Protein AF-A0A7C9IYR9-F1 (afdb_monomer_lite)

Radius of gyration: 14.62 Å; chains: 1; bounding box: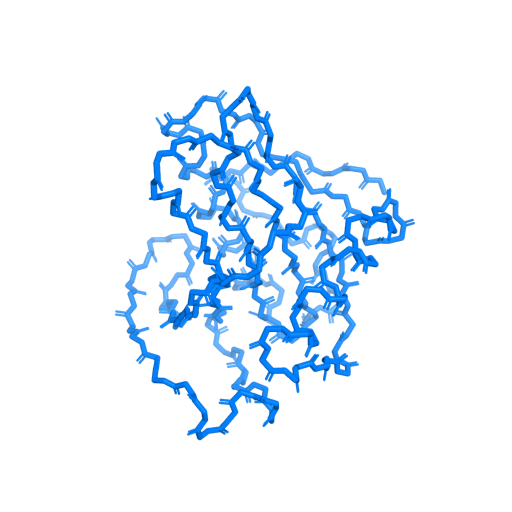 34×33×34 Å

Structure (mmCIF, N/CA/C/O backbone):
data_AF-A0A7C9IYR9-F1
#
_entry.id   AF-A0A7C9IYR9-F1
#
loop_
_atom_site.group_PDB
_atom_site.id
_atom_site.type_symbol
_atom_site.label_atom_id
_atom_site.label_alt_id
_atom_site.label_comp_id
_atom_site.label_asym_id
_atom_site.label_entity_id
_atom_site.label_seq_id
_atom_site.pdbx_PDB_ins_code
_atom_site.Cartn_x
_atom_site.Cartn_y
_atom_site.Cartn_z
_atom_site.occupancy
_atom_site.B_iso_or_equiv
_atom_site.auth_seq_id
_atom_site.auth_comp_id
_atom_site.auth_asym_id
_atom_site.auth_atom_id
_atom_site.pdbx_PDB_model_num
ATOM 1 N N . MET A 1 1 ? 17.237 -2.326 0.837 1.00 82.69 1 MET A N 1
ATOM 2 C CA . MET A 1 1 ? 17.724 -0.938 0.940 1.00 82.69 1 MET A CA 1
ATOM 3 C C . MET A 1 1 ? 16.614 -0.012 0.504 1.00 82.69 1 MET A C 1
ATOM 5 O O . MET A 1 1 ? 15.940 -0.323 -0.470 1.00 82.69 1 MET A O 1
ATOM 9 N N . ALA A 1 2 ? 16.457 1.110 1.201 1.00 94.12 2 ALA A N 1
ATOM 10 C CA . ALA A 1 2 ? 15.472 2.129 0.867 1.00 94.12 2 ALA A CA 1
ATOM 11 C C . ALA A 1 2 ? 15.656 2.681 -0.558 1.00 94.12 2 ALA A C 1
ATOM 13 O O . ALA A 1 2 ? 16.784 2.909 -1.002 1.00 94.12 2 ALA A O 1
ATOM 14 N N . TYR A 1 3 ? 14.548 2.957 -1.240 1.00 96.56 3 TYR A N 1
ATOM 15 C CA . TYR A 1 3 ? 14.516 3.560 -2.565 1.00 96.56 3 TYR A CA 1
ATOM 16 C C . TYR A 1 3 ? 13.677 4.840 -2.548 1.00 96.56 3 TYR A C 1
ATOM 18 O O . TYR A 1 3 ? 12.473 4.820 -2.289 1.00 96.56 3 TYR A O 1
ATOM 26 N N . LYS A 1 4 ? 14.320 5.974 -2.840 1.00 97.88 4 LYS A N 1
ATOM 27 C CA . LYS A 1 4 ? 13.633 7.252 -3.047 1.00 97.88 4 LYS A CA 1
ATOM 28 C C . LYS A 1 4 ? 13.005 7.255 -4.436 1.00 97.88 4 LYS A C 1
ATOM 30 O O . LYS A 1 4 ? 13.714 7.181 -5.436 1.00 97.88 4 LYS A O 1
ATOM 35 N N . VAL A 1 5 ? 11.683 7.366 -4.488 1.00 97.44 5 VAL A N 1
ATOM 36 C CA . VAL A 1 5 ? 10.930 7.293 -5.740 1.00 97.44 5 VAL A CA 1
ATOM 37 C C . VAL A 1 5 ? 11.005 8.630 -6.474 1.00 97.44 5 VAL A C 1
ATOM 39 O O . VAL A 1 5 ? 10.533 9.650 -5.967 1.00 97.44 5 VAL A O 1
ATOM 42 N N . ASP A 1 6 ? 11.537 8.617 -7.697 1.00 95.00 6 ASP A N 1
ATOM 43 C CA . ASP A 1 6 ? 11.428 9.741 -8.628 1.00 95.00 6 ASP A CA 1
ATOM 44 C C . ASP A 1 6 ? 10.223 9.531 -9.558 1.00 95.00 6 ASP A C 1
ATOM 46 O O . ASP A 1 6 ? 10.140 8.567 -10.315 1.00 95.00 6 ASP A O 1
ATOM 50 N N . PHE A 1 7 ? 9.247 10.436 -9.501 1.00 94.44 7 PHE A N 1
ATOM 51 C CA . PHE A 1 7 ? 8.064 10.378 -10.363 1.00 94.44 7 PHE A CA 1
ATOM 52 C C . PHE A 1 7 ? 8.260 11.050 -11.731 1.00 94.44 7 PHE A C 1
ATOM 54 O O . PHE A 1 7 ? 7.326 11.075 -12.538 1.00 94.44 7 PHE A O 1
ATOM 61 N N . LYS A 1 8 ? 9.433 11.638 -11.989 1.00 95.44 8 LYS A N 1
ATOM 62 C CA . LYS A 1 8 ? 9.848 12.134 -13.309 1.00 95.44 8 LYS A CA 1
AT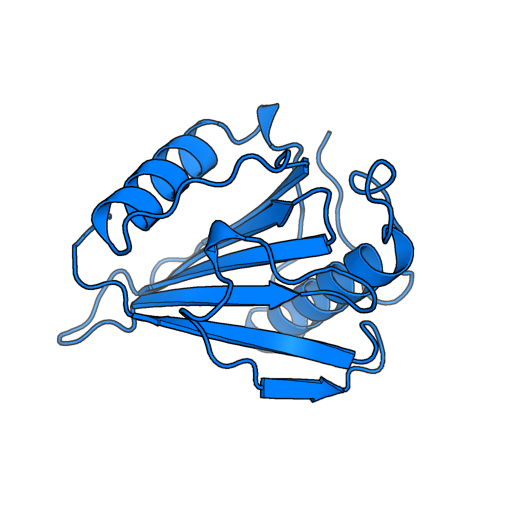OM 63 C C . LYS A 1 8 ? 10.561 11.047 -14.106 1.00 95.44 8 LYS A C 1
ATOM 65 O O . LYS A 1 8 ? 10.375 10.985 -15.318 1.00 95.44 8 LYS A O 1
ATOM 70 N N . GLU A 1 9 ? 11.318 10.194 -13.424 1.00 96.31 9 GLU A N 1
ATOM 71 C CA . GLU A 1 9 ? 12.026 9.055 -14.002 1.00 96.31 9 GLU A CA 1
ATOM 72 C C . GLU A 1 9 ? 11.573 7.764 -13.310 1.00 96.31 9 GLU A C 1
ATOM 74 O O . GLU A 1 9 ? 12.108 7.343 -12.286 1.00 96.31 9 GLU A O 1
ATOM 79 N N . VAL A 1 10 ? 10.515 7.162 -13.858 1.00 96.94 10 VAL A N 1
ATOM 80 C CA . VAL A 1 10 ? 9.888 5.965 -13.285 1.00 96.94 10 VAL A CA 1
ATOM 81 C C . VAL A 1 10 ? 10.852 4.782 -13.361 1.00 96.94 10 VAL A C 1
ATOM 83 O O . VAL A 1 10 ? 11.384 4.487 -14.428 1.00 96.94 10 VAL A O 1
ATOM 86 N N . SER A 1 11 ? 11.024 4.076 -12.242 1.00 97.44 11 SER A N 1
ATOM 87 C CA . SER A 1 11 ? 11.934 2.934 -12.140 1.00 97.44 11 SER A CA 1
ATOM 88 C C . SER A 1 11 ? 11.324 1.770 -11.343 1.00 97.44 11 SER A C 1
ATOM 90 O O . SER A 1 11 ? 10.665 2.009 -10.319 1.00 97.44 11 SER A O 1
ATOM 92 N N . PRO A 1 12 ? 11.550 0.510 -11.769 1.00 97.69 12 PRO A N 1
ATOM 93 C CA . PRO A 1 12 ? 11.034 -0.686 -11.109 1.00 97.69 12 PRO A CA 1
ATOM 94 C C . PRO A 1 12 ? 11.882 -1.171 -9.925 1.00 97.69 12 PRO A C 1
ATOM 96 O O . PRO A 1 12 ? 11.624 -2.259 -9.430 1.00 97.69 12 PRO A O 1
ATOM 99 N N . VAL A 1 13 ? 12.857 -0.391 -9.438 1.00 98.06 13 VAL A N 1
ATOM 100 C CA . VAL A 1 13 ? 13.726 -0.793 -8.312 1.00 98.06 13 VAL A CA 1
ATOM 101 C C . VAL A 1 13 ? 12.916 -1.260 -7.094 1.00 98.06 13 VAL A C 1
ATOM 103 O O . VAL A 1 13 ? 12.062 -0.515 -6.603 1.00 98.06 13 VAL A O 1
ATOM 106 N N . GLY A 1 14 ? 13.177 -2.477 -6.612 1.00 97.25 14 GLY A N 1
ATOM 107 C CA . GLY A 1 14 ? 12.452 -3.143 -5.517 1.00 97.25 14 GLY A CA 1
ATOM 108 C C . GLY A 1 14 ? 11.161 -3.863 -5.941 1.00 97.25 14 GLY A C 1
ATOM 109 O O . GLY A 1 14 ? 10.549 -4.567 -5.141 1.00 97.25 14 GLY A O 1
ATOM 110 N N . LEU A 1 15 ? 10.729 -3.708 -7.194 1.00 98.38 15 LEU A N 1
ATOM 111 C CA . LEU A 1 15 ? 9.493 -4.267 -7.754 1.00 98.38 15 LEU A CA 1
ATOM 112 C C . LEU A 1 15 ? 9.753 -5.240 -8.916 1.00 98.38 15 LEU A C 1
ATOM 114 O O . LEU A 1 15 ? 8.808 -5.722 -9.534 1.00 98.38 15 LEU A O 1
ATOM 118 N N . GLU A 1 16 ? 11.015 -5.546 -9.221 1.00 98.00 16 GLU A N 1
ATOM 119 C CA . GLU A 1 16 ? 11.451 -6.254 -10.433 1.00 98.00 16 GLU A CA 1
ATOM 120 C C . GLU A 1 16 ? 10.940 -7.696 -10.517 1.00 98.00 16 GLU A C 1
ATOM 122 O O . GLU A 1 16 ? 10.852 -8.266 -11.600 1.00 98.00 16 GLU A O 1
ATOM 127 N N . SER A 1 17 ? 10.601 -8.289 -9.371 1.00 97.94 17 SER A N 1
ATOM 128 C CA . SER A 1 17 ? 10.010 -9.633 -9.296 1.00 97.94 17 SER A CA 1
ATOM 129 C C . SER A 1 17 ? 8.535 -9.672 -9.705 1.00 97.94 17 SER A C 1
ATOM 131 O O . SER A 1 17 ? 8.010 -10.742 -10.004 1.00 97.94 17 SER A O 1
ATOM 133 N N . SER A 1 18 ? 7.870 -8.515 -9.775 1.00 98.06 18 SER A N 1
ATOM 134 C CA . SER A 1 18 ? 6.487 -8.429 -10.228 1.00 98.06 18 SER A CA 1
ATOM 135 C C . SER A 1 18 ? 6.369 -8.762 -11.722 1.00 98.06 18 SER A C 1
ATOM 137 O O . SER A 1 18 ? 7.087 -8.174 -12.535 1.00 98.06 18 SER A O 1
ATOM 139 N N . PRO A 1 19 ? 5.392 -9.587 -12.146 1.00 97.75 19 PRO A N 1
ATOM 140 C CA . PRO A 1 19 ? 5.099 -9.794 -13.566 1.00 97.75 19 PRO A CA 1
ATOM 141 C C . PRO A 1 19 ? 4.587 -8.522 -14.266 1.00 97.75 19 PRO A C 1
ATOM 143 O O . PRO A 1 19 ? 4.509 -8.484 -15.492 1.00 97.75 19 PRO A O 1
ATOM 146 N N . VAL A 1 20 ? 4.230 -7.483 -13.504 1.00 98.12 20 VAL A N 1
ATOM 147 C CA . VAL A 1 20 ? 3.784 -6.173 -13.998 1.00 98.12 20 VAL A CA 1
ATOM 148 C C . VAL A 1 20 ? 4.656 -5.038 -13.447 1.00 98.12 20 VAL A C 1
ATOM 150 O O . VAL A 1 20 ? 4.155 -3.943 -13.183 1.00 98.12 20 VAL A O 1
ATOM 153 N N . ALA A 1 21 ? 5.961 -5.290 -13.279 1.00 98.31 21 ALA A N 1
ATOM 154 C CA . ALA A 1 21 ? 6.917 -4.381 -12.640 1.00 98.31 21 ALA A CA 1
ATOM 155 C C . ALA A 1 21 ? 6.846 -2.934 -13.158 1.00 98.31 21 ALA A C 1
ATOM 157 O O . ALA A 1 21 ? 6.721 -2.013 -12.353 1.00 98.31 21 ALA A O 1
ATOM 158 N N . ASP A 1 22 ? 6.835 -2.717 -14.478 1.00 98.19 22 ASP A N 1
ATOM 159 C CA . ASP A 1 22 ? 6.779 -1.366 -15.060 1.00 98.19 22 ASP A CA 1
ATOM 160 C C . ASP A 1 22 ? 5.469 -0.636 -14.727 1.00 98.19 22 ASP A C 1
ATOM 162 O O . ASP A 1 22 ? 5.463 0.543 -14.364 1.00 98.19 22 ASP A O 1
ATOM 166 N N . ALA A 1 23 ? 4.335 -1.340 -14.802 1.00 98.38 23 ALA A N 1
ATOM 167 C CA . ALA A 1 23 ? 3.033 -0.766 -14.472 1.00 98.38 23 ALA A CA 1
ATOM 168 C C . ALA A 1 23 ? 2.907 -0.481 -12.967 1.00 98.38 23 ALA A C 1
ATOM 170 O O . ALA A 1 23 ? 2.357 0.553 -12.574 1.00 98.38 23 ALA A O 1
ATOM 171 N N . LEU A 1 24 ? 3.439 -1.369 -12.122 1.00 98.69 24 LEU A N 1
ATOM 172 C CA . LEU A 1 24 ? 3.475 -1.190 -10.673 1.00 98.69 24 LEU A CA 1
ATOM 173 C C . LEU A 1 24 ? 4.394 -0.027 -10.278 1.00 98.69 24 LEU A C 1
ATOM 175 O O . LEU A 1 24 ? 4.022 0.787 -9.432 1.00 98.69 24 LEU A O 1
ATOM 179 N N . ALA A 1 25 ? 5.542 0.117 -10.941 1.00 98.56 25 ALA A N 1
ATOM 180 C CA . ALA A 1 25 ? 6.434 1.262 -10.793 1.00 98.56 25 ALA A CA 1
ATOM 181 C C . ALA A 1 25 ? 5.745 2.574 -11.193 1.00 98.56 25 ALA A C 1
ATOM 183 O O . ALA A 1 25 ? 5.859 3.572 -10.480 1.00 98.56 25 ALA A O 1
ATOM 184 N N . GLY A 1 26 ? 4.968 2.567 -12.280 1.00 98.50 26 GLY A N 1
ATOM 185 C CA . GLY A 1 26 ? 4.142 3.701 -12.695 1.00 98.50 26 GLY A CA 1
ATOM 186 C C . GLY A 1 26 ? 3.074 4.081 -11.663 1.00 98.50 26 GLY A C 1
ATOM 187 O O . GLY A 1 26 ? 2.859 5.268 -11.393 1.00 98.50 26 GLY A O 1
ATOM 188 N N . LEU A 1 27 ? 2.435 3.087 -11.035 1.00 98.56 27 LEU A N 1
ATOM 189 C CA . LEU A 1 27 ? 1.509 3.299 -9.919 1.00 98.56 27 LEU A CA 1
ATOM 190 C C . LEU A 1 27 ? 2.227 3.893 -8.701 1.00 98.56 27 LEU A C 1
ATOM 192 O O . LEU A 1 27 ? 1.794 4.933 -8.209 1.00 98.56 27 LEU A O 1
ATOM 196 N N . ARG A 1 28 ? 3.367 3.328 -8.287 1.00 98.56 28 ARG A N 1
ATOM 197 C CA . ARG A 1 28 ? 4.209 3.869 -7.205 1.00 98.56 28 ARG A CA 1
ATOM 198 C C . ARG A 1 28 ? 4.632 5.317 -7.467 1.00 98.56 28 ARG A C 1
ATOM 200 O O . ARG A 1 28 ? 4.529 6.169 -6.589 1.00 98.56 28 ARG A O 1
ATOM 207 N N . ALA A 1 29 ? 5.051 5.631 -8.691 1.00 98.50 29 ALA A N 1
ATOM 208 C CA . ALA A 1 29 ? 5.408 6.989 -9.095 1.00 98.50 29 ALA A CA 1
ATOM 209 C C . ALA A 1 29 ? 4.201 7.945 -9.053 1.00 98.50 29 ALA A C 1
ATOM 211 O O . ALA A 1 29 ? 4.329 9.114 -8.678 1.00 98.50 29 ALA A O 1
ATOM 212 N N . ASN A 1 30 ? 3.005 7.463 -9.406 1.00 98.25 30 ASN A N 1
ATOM 213 C CA . ASN A 1 30 ? 1.780 8.245 -9.273 1.00 98.25 30 ASN A CA 1
ATOM 214 C C . ASN A 1 30 ? 1.479 8.600 -7.807 1.00 98.25 30 ASN A C 1
ATOM 216 O O . ASN A 1 30 ? 1.110 9.749 -7.545 1.00 98.25 30 ASN A O 1
ATOM 220 N N . GLU A 1 31 ? 1.671 7.658 -6.879 1.00 98.06 31 GLU A N 1
ATOM 221 C CA . GLU A 1 31 ? 1.540 7.899 -5.435 1.00 98.06 31 GLU A CA 1
ATOM 222 C C . GLU A 1 31 ? 2.585 8.897 -4.937 1.00 98.06 31 GLU A C 1
ATOM 224 O O . GLU A 1 31 ? 2.228 9.918 -4.347 1.00 98.06 31 GLU A O 1
ATOM 229 N N . ALA A 1 32 ? 3.858 8.693 -5.283 1.00 98.25 32 ALA A N 1
ATOM 230 C CA . ALA A 1 32 ? 4.939 9.607 -4.925 1.00 98.25 32 ALA A CA 1
ATOM 231 C C . ALA A 1 32 ? 4.643 11.056 -5.350 1.00 98.25 32 ALA A C 1
ATOM 233 O O . ALA A 1 32 ? 4.792 11.995 -4.565 1.00 98.25 32 ALA A O 1
ATOM 234 N N . ARG A 1 33 ? 4.124 11.249 -6.569 1.00 98.12 33 ARG A N 1
ATOM 235 C CA . ARG A 1 33 ? 3.705 12.569 -7.057 1.00 98.12 33 ARG A CA 1
ATOM 236 C C . ARG A 1 33 ? 2.542 13.152 -6.251 1.00 98.12 33 ARG A C 1
ATOM 238 O O . ARG A 1 33 ? 2.519 14.361 -6.015 1.00 98.12 33 ARG A O 1
ATOM 245 N N . TYR A 1 34 ? 1.559 12.338 -5.861 1.00 97.19 34 TYR A N 1
ATOM 246 C CA . TYR A 1 34 ? 0.442 12.792 -5.027 1.00 97.19 34 TYR A CA 1
ATOM 247 C C . TYR A 1 34 ? 0.943 13.291 -3.666 1.00 97.19 34 TYR A C 1
ATOM 249 O O . TYR A 1 34 ? 0.618 14.419 -3.283 1.00 97.19 34 TYR A O 1
ATOM 257 N N . PHE A 1 35 ? 1.785 12.507 -2.987 1.00 98.00 35 PHE A N 1
ATOM 258 C CA . PHE A 1 35 ? 2.352 12.879 -1.691 1.00 98.00 35 PHE A CA 1
ATOM 259 C C . PHE A 1 35 ? 3.251 14.118 -1.779 1.00 98.00 35 PHE A C 1
ATOM 261 O O . PHE A 1 35 ? 3.127 15.026 -0.955 1.00 98.00 35 PHE A O 1
ATOM 268 N N . TRP A 1 36 ? 4.060 14.248 -2.831 1.00 98.00 36 TRP A N 1
ATOM 269 C CA . TRP A 1 36 ? 4.841 15.464 -3.070 1.00 98.00 36 TRP A CA 1
ATOM 270 C C . TRP A 1 36 ? 3.959 16.702 -3.291 1.00 98.00 36 TRP A C 1
ATOM 272 O O . TRP A 1 36 ? 4.180 17.777 -2.721 1.00 98.00 36 TRP A O 1
ATOM 282 N N . ASN A 1 37 ? 2.927 16.579 -4.126 1.00 97.69 37 ASN A N 1
ATOM 283 C CA . ASN A 1 37 ? 2.059 17.707 -4.448 1.00 97.69 37 ASN A CA 1
ATOM 284 C C . ASN A 1 37 ? 1.260 18.167 -3.229 1.00 97.69 37 ASN A C 1
ATOM 286 O O . ASN A 1 37 ? 1.189 19.374 -2.986 1.00 97.69 37 ASN A O 1
ATOM 290 N N . LYS A 1 38 ? 0.706 17.223 -2.463 1.00 96.88 38 LYS A N 1
ATOM 291 C CA . LYS A 1 38 ? -0.201 17.513 -1.351 1.00 96.88 38 LYS A CA 1
ATOM 292 C C . LYS A 1 38 ? 0.513 17.788 -0.027 1.00 96.88 38 LYS A C 1
ATOM 294 O O . LYS A 1 38 ? 0.111 18.709 0.671 1.00 96.88 38 LYS A O 1
ATOM 299 N N . TYR A 1 39 ? 1.563 17.033 0.285 1.00 96.81 39 TYR A N 1
ATOM 300 C CA . TYR A 1 39 ? 2.232 17.057 1.592 1.00 96.81 39 TYR A CA 1
ATOM 301 C C . TYR A 1 39 ? 3.696 17.498 1.526 1.00 96.81 39 TYR A C 1
ATOM 303 O O . TYR A 1 39 ? 4.326 17.657 2.562 1.00 96.81 39 TYR A O 1
ATOM 311 N N . LYS A 1 40 ? 4.255 17.702 0.321 1.00 97.12 40 LYS A N 1
ATOM 312 C CA . LYS A 1 40 ? 5.691 17.994 0.118 1.00 97.12 40 LYS A CA 1
ATOM 313 C C . LYS A 1 40 ? 6.596 16.911 0.715 1.00 97.12 40 LYS A C 1
ATOM 315 O O . LYS A 1 40 ? 7.729 17.174 1.098 1.00 97.12 40 LYS A O 1
ATOM 320 N N . PHE A 1 41 ? 6.082 15.684 0.748 1.00 96.94 41 PHE A N 1
ATOM 321 C CA . PHE A 1 41 ? 6.777 14.524 1.275 1.00 96.94 41 PHE A CA 1
ATOM 322 C C . PHE A 1 41 ? 7.626 13.857 0.193 1.00 96.94 41 PHE A C 1
ATOM 324 O O . PHE A 1 41 ? 7.148 13.613 -0.920 1.00 96.94 41 PHE A O 1
ATOM 331 N N . GLU A 1 42 ? 8.878 13.553 0.527 1.00 97.06 42 GLU A N 1
ATOM 332 C CA . GLU A 1 42 ? 9.739 12.727 -0.314 1.00 97.06 42 GLU A CA 1
ATOM 333 C C . GLU A 1 42 ? 9.365 11.259 -0.122 1.00 97.06 42 GLU A C 1
ATOM 335 O O . GLU A 1 42 ? 9.591 10.678 0.935 1.00 97.06 42 GLU A O 1
ATOM 340 N N . TYR A 1 43 ? 8.765 10.662 -1.147 1.00 98.12 43 TYR A N 1
ATOM 341 C CA . TYR A 1 43 ? 8.249 9.305 -1.059 1.00 98.12 43 TYR A CA 1
ATOM 342 C C . TYR A 1 43 ? 9.380 8.277 -1.177 1.00 98.12 43 TYR A C 1
ATOM 344 O O . TYR A 1 43 ? 10.080 8.216 -2.192 1.00 98.12 43 TYR A O 1
ATOM 352 N N . VAL A 1 44 ? 9.541 7.458 -0.140 1.00 98.44 44 VAL A N 1
ATOM 353 C CA . VAL A 1 44 ? 10.568 6.415 -0.049 1.00 98.44 44 VAL A CA 1
ATOM 354 C C . VAL A 1 44 ? 9.889 5.075 0.208 1.00 98.44 44 VAL A C 1
ATOM 356 O O . VAL A 1 44 ? 9.014 4.986 1.071 1.00 98.44 44 VAL A O 1
ATOM 359 N N . THR A 1 45 ? 10.296 4.039 -0.527 1.00 98.44 45 THR A N 1
ATOM 360 C CA . THR A 1 45 ? 9.928 2.653 -0.220 1.00 98.44 45 THR A CA 1
ATOM 361 C C . THR A 1 45 ? 11.089 1.899 0.404 1.00 98.44 45 THR A C 1
ATOM 363 O O . THR A 1 45 ? 12.254 2.227 0.185 1.00 98.44 45 THR A O 1
ATOM 366 N N . TYR A 1 46 ? 10.754 0.898 1.202 1.00 98.50 46 TYR A N 1
ATOM 367 C CA . TYR A 1 46 ? 11.682 -0.014 1.846 1.00 98.50 46 TYR A CA 1
ATOM 368 C C . TYR A 1 46 ? 11.238 -1.444 1.544 1.00 98.50 46 TYR A C 1
ATOM 370 O O . TYR A 1 46 ? 10.027 -1.692 1.535 1.00 98.50 46 TYR A O 1
ATOM 378 N N . PRO A 1 47 ? 12.166 -2.405 1.407 1.00 98.38 47 PRO A N 1
ATOM 379 C CA . PRO A 1 47 ? 11.798 -3.810 1.351 1.00 98.38 47 PRO A CA 1
ATOM 380 C C . PRO A 1 47 ? 10.923 -4.187 2.542 1.00 98.38 47 PRO A C 1
ATOM 382 O O . PRO A 1 47 ? 11.192 -3.775 3.672 1.00 98.38 47 PRO A O 1
ATOM 385 N N . ALA A 1 48 ? 9.908 -5.017 2.319 1.00 97.75 48 ALA A N 1
ATOM 386 C CA . ALA A 1 48 ? 8.975 -5.429 3.368 1.00 97.75 48 ALA A CA 1
ATOM 387 C C . ALA A 1 48 ? 9.676 -6.056 4.590 1.00 97.75 48 ALA A C 1
ATOM 389 O O . ALA A 1 48 ? 9.233 -5.892 5.725 1.00 97.75 48 ALA A O 1
ATOM 390 N N . SER A 1 49 ? 10.822 -6.712 4.377 1.00 97.06 49 SER A N 1
ATOM 391 C CA . SER A 1 49 ? 11.668 -7.267 5.441 1.00 97.06 49 SER A CA 1
ATOM 392 C C . SER A 1 49 ? 12.281 -6.217 6.372 1.00 97.06 49 SER A C 1
ATOM 394 O O . SER A 1 49 ? 12.672 -6.557 7.481 1.00 97.06 49 SER A O 1
ATOM 396 N N . GLU A 1 50 ? 12.392 -4.961 5.937 1.00 97.75 50 GLU A N 1
ATOM 397 C CA . GLU A 1 50 ? 12.884 -3.835 6.745 1.00 97.75 50 GLU A CA 1
ATOM 398 C C . GLU A 1 50 ? 11.738 -3.111 7.483 1.00 97.75 50 GLU A C 1
ATOM 400 O O . GLU A 1 50 ? 11.993 -2.222 8.291 1.00 97.75 50 GLU A O 1
ATOM 405 N N . LYS A 1 51 ? 10.479 -3.492 7.221 1.00 97.69 51 LYS A N 1
ATOM 406 C CA . LYS A 1 51 ? 9.251 -2.852 7.729 1.00 97.69 51 LYS A CA 1
ATOM 407 C C . LYS A 1 51 ? 8.292 -3.848 8.386 1.00 97.69 51 LYS A C 1
ATOM 409 O O . LYS A 1 51 ? 7.076 -3.779 8.236 1.00 97.69 51 LYS A O 1
ATOM 414 N N . GLN A 1 52 ? 8.855 -4.817 9.109 1.00 97.62 52 GLN A N 1
ATOM 415 C CA . GLN A 1 52 ? 8.101 -5.945 9.669 1.00 97.62 52 GLN A CA 1
ATOM 416 C C . GLN A 1 52 ? 7.024 -5.523 10.676 1.00 97.62 52 GLN A C 1
ATOM 418 O O . GLN A 1 52 ? 5.992 -6.185 10.764 1.00 97.62 52 GLN A O 1
ATOM 423 N N . GLU A 1 53 ? 7.237 -4.433 11.416 1.00 97.75 53 GLU A N 1
ATOM 424 C CA . GLU A 1 53 ? 6.252 -3.920 12.373 1.00 97.75 53 GLU A CA 1
ATOM 425 C C . GLU A 1 53 ? 5.002 -3.404 11.654 1.00 97.75 53 GLU A C 1
ATOM 427 O O . GLU A 1 53 ? 3.885 -3.798 11.999 1.00 97.75 53 GLU A O 1
ATOM 432 N N . GLU A 1 54 ? 5.178 -2.597 10.604 1.00 98.44 54 GLU A N 1
ATOM 433 C CA . GLU A 1 54 ? 4.080 -2.075 9.792 1.00 98.44 54 GLU A CA 1
ATOM 434 C C . GLU A 1 54 ? 3.351 -3.192 9.039 1.00 98.44 54 GLU A C 1
ATOM 436 O O . GLU A 1 54 ? 2.122 -3.172 8.947 1.00 98.44 54 GLU A O 1
ATOM 441 N N . VAL A 1 55 ? 4.083 -4.202 8.556 1.00 98.44 55 VAL A N 1
ATOM 442 C CA . VAL A 1 55 ? 3.500 -5.388 7.908 1.00 98.44 55 VAL A CA 1
ATOM 443 C C . VAL A 1 55 ? 2.653 -6.191 8.892 1.00 98.44 55 VAL A C 1
ATOM 445 O O . VAL A 1 55 ? 1.481 -6.449 8.620 1.00 98.44 55 VAL A O 1
ATOM 448 N N . ALA A 1 56 ? 3.192 -6.528 10.065 1.00 98.31 56 ALA A N 1
ATOM 449 C CA . ALA A 1 56 ? 2.462 -7.292 11.074 1.00 98.31 56 ALA A CA 1
ATOM 450 C C . ALA A 1 56 ? 1.235 -6.531 11.605 1.00 98.31 56 ALA A C 1
ATOM 452 O O . ALA A 1 56 ? 0.199 -7.133 11.900 1.00 98.31 56 ALA A O 1
ATOM 453 N N . TRP A 1 57 ? 1.336 -5.206 11.739 1.00 98.50 57 TRP A N 1
ATOM 454 C CA . TRP A 1 57 ? 0.209 -4.346 12.092 1.00 98.50 57 TRP A CA 1
ATOM 455 C C . TRP A 1 57 ? -0.874 -4.373 11.010 1.00 98.50 57 TRP A C 1
ATOM 457 O O . TRP A 1 57 ? -2.051 -4.594 11.308 1.00 98.50 57 TRP A O 1
ATOM 467 N N . PHE A 1 58 ? -0.472 -4.216 9.750 1.00 98.44 58 PHE A N 1
ATOM 468 C CA . PHE A 1 58 ? -1.374 -4.210 8.608 1.00 98.44 58 PHE A CA 1
ATOM 469 C C . PHE A 1 58 ? -2.116 -5.536 8.440 1.00 98.44 58 PHE A C 1
ATOM 471 O O . PHE A 1 58 ? -3.336 -5.530 8.279 1.00 98.44 58 PHE A O 1
ATOM 478 N N . GLU A 1 59 ? -1.414 -6.666 8.533 1.00 98.12 59 GLU A N 1
ATOM 479 C CA . GLU A 1 59 ? -2.006 -8.001 8.420 1.00 98.12 59 GLU A CA 1
ATOM 480 C C . GLU A 1 59 ? -3.078 -8.242 9.487 1.00 98.12 59 GLU A C 1
ATOM 482 O O . GLU A 1 59 ? -4.181 -8.700 9.174 1.00 98.12 59 GLU A O 1
ATOM 487 N N . LYS A 1 60 ? -2.799 -7.862 10.743 1.00 98.38 60 LYS A N 1
ATOM 488 C CA . LYS A 1 60 ? -3.793 -7.921 11.825 1.00 98.38 60 LYS A CA 1
ATOM 489 C C . LYS A 1 60 ? -5.003 -7.041 11.511 1.00 98.38 60 LYS A C 1
ATOM 491 O O . LYS A 1 60 ? -6.136 -7.492 11.695 1.00 98.38 60 LYS A O 1
ATOM 496 N N . LEU A 1 61 ? -4.771 -5.828 11.002 1.00 98.44 61 LEU A N 1
ATOM 497 C CA . LEU A 1 61 ? -5.823 -4.878 10.645 1.00 98.44 61 LEU A CA 1
ATOM 498 C C . LEU A 1 61 ? -6.760 -5.444 9.581 1.00 98.44 61 LEU A C 1
ATOM 500 O O . LEU A 1 61 ? -7.970 -5.516 9.800 1.00 98.44 61 LEU A O 1
ATOM 504 N N . ILE A 1 62 ? -6.238 -5.884 8.436 1.00 98.12 62 ILE A N 1
ATOM 505 C CA . ILE A 1 62 ? -7.086 -6.371 7.338 1.00 98.12 62 ILE A CA 1
ATOM 506 C C . ILE A 1 62 ? -7.786 -7.690 7.678 1.00 98.12 62 ILE A C 1
ATOM 508 O O . ILE A 1 62 ? -8.917 -7.916 7.231 1.00 98.12 62 ILE A O 1
ATOM 512 N N . LYS A 1 63 ? -7.163 -8.525 8.522 1.00 98.06 63 LYS A N 1
ATOM 513 C CA . LYS A 1 63 ? -7.773 -9.753 9.030 1.00 98.06 63 LYS A CA 1
ATOM 514 C C . LYS A 1 63 ? -8.967 -9.442 9.924 1.00 98.06 63 LYS A C 1
ATOM 516 O O . LYS A 1 63 ? -10.044 -9.989 9.720 1.00 98.06 63 LYS A O 1
ATOM 521 N N . ALA A 1 64 ? -8.814 -8.531 10.877 1.00 98.25 64 ALA A N 1
ATOM 522 C CA . ALA A 1 64 ? -9.884 -8.190 11.809 1.00 98.25 64 ALA A CA 1
ATOM 523 C C . ALA A 1 64 ? -10.996 -7.329 11.178 1.00 98.25 64 ALA A C 1
ATOM 525 O O . ALA A 1 64 ? -12.161 -7.466 11.545 1.00 98.25 64 ALA A O 1
ATOM 526 N N . GLU A 1 65 ? -10.671 -6.449 10.228 1.00 97.88 65 GLU A N 1
ATOM 527 C CA . GLU A 1 65 ? -11.659 -5.567 9.589 1.00 97.88 65 GLU A CA 1
ATOM 528 C C . GLU A 1 65 ? -12.477 -6.269 8.500 1.00 97.88 65 GLU A C 1
ATOM 530 O O . GLU A 1 65 ? -13.642 -5.919 8.277 1.00 97.88 65 GLU A O 1
ATOM 535 N N . ARG A 1 66 ? -11.865 -7.212 7.768 1.00 96.81 66 ARG A N 1
ATOM 536 C CA . ARG A 1 66 ? -12.456 -7.795 6.552 1.00 96.81 66 ARG A CA 1
ATOM 537 C C . ARG A 1 66 ? -12.184 -9.277 6.322 1.00 96.81 66 ARG A C 1
ATOM 539 O O . ARG A 1 66 ? -12.576 -9.775 5.269 1.00 96.81 66 ARG A O 1
ATOM 546 N N . ASP A 1 67 ? -11.566 -9.968 7.274 1.00 96.69 67 ASP A N 1
ATOM 547 C CA . ASP A 1 67 ? -11.161 -11.370 7.135 1.00 96.69 67 ASP A CA 1
ATOM 548 C C . ASP A 1 67 ? -10.306 -11.617 5.878 1.00 96.69 67 ASP A C 1
ATOM 550 O O . ASP A 1 67 ? -10.471 -12.597 5.154 1.00 96.69 67 ASP A O 1
ATOM 554 N N . LEU A 1 68 ? -9.406 -10.673 5.578 1.00 97.06 68 LEU A N 1
ATOM 555 C CA . LEU A 1 68 ? -8.487 -10.764 4.445 1.00 97.06 68 LEU A CA 1
ATOM 556 C C . LEU A 1 68 ? -7.131 -11.316 4.892 1.00 97.06 68 LEU A C 1
ATOM 558 O O . LEU A 1 68 ? -6.617 -10.976 5.957 1.00 97.06 68 LEU A O 1
ATOM 562 N N . THR A 1 69 ? -6.548 -12.174 4.061 1.00 96.81 69 THR A N 1
ATOM 563 C CA . THR A 1 69 ? -5.198 -12.723 4.224 1.00 96.81 69 THR A CA 1
ATOM 564 C C . THR A 1 69 ? -4.660 -12.989 2.830 1.00 96.81 69 THR A C 1
ATOM 566 O O . THR A 1 69 ? -5.240 -13.805 2.128 1.00 96.81 69 THR A O 1
ATOM 569 N N . PHE A 1 70 ? -3.610 -12.285 2.419 1.00 95.50 70 PHE A N 1
ATOM 570 C CA . PHE A 1 70 ? -3.072 -12.404 1.066 1.00 95.50 70 PHE A CA 1
ATOM 571 C C . PHE A 1 70 ? -1.939 -13.420 1.032 1.00 95.50 70 PHE A C 1
ATOM 573 O O . PHE A 1 70 ? -1.045 -13.385 1.872 1.00 95.50 70 PHE A O 1
ATOM 580 N N . SER A 1 71 ? -1.992 -14.319 0.054 1.00 92.38 71 SER A N 1
ATOM 581 C CA . SER A 1 71 ? -0.909 -15.274 -0.222 1.00 92.38 71 SER A CA 1
ATOM 582 C C . SER A 1 71 ? 0.258 -14.652 -0.999 1.00 92.38 71 SER A C 1
ATOM 584 O O . SER A 1 71 ? 1.365 -15.187 -1.012 1.00 92.38 71 SER A O 1
ATOM 586 N N . GLU A 1 72 ? -0.003 -13.514 -1.634 1.00 95.00 72 GLU A N 1
ATOM 587 C CA . GLU A 1 72 ? 0.925 -12.781 -2.484 1.00 95.00 72 GLU A CA 1
ATOM 588 C C . GLU A 1 72 ? 2.081 -12.189 -1.693 1.00 95.00 72 GLU A C 1
ATOM 590 O O . GLU A 1 72 ? 1.904 -11.630 -0.607 1.00 95.00 72 GLU A O 1
ATOM 595 N N . LYS A 1 73 ? 3.277 -12.257 -2.277 1.00 97.25 73 LYS A N 1
ATOM 596 C CA . LYS A 1 73 ? 4.476 -11.726 -1.644 1.00 97.25 73 LYS A CA 1
ATOM 597 C C . LYS A 1 73 ? 4.403 -10.203 -1.571 1.00 97.25 73 LYS A C 1
ATOM 599 O O . LYS A 1 73 ? 4.226 -9.521 -2.580 1.00 97.25 73 LYS A O 1
ATOM 604 N N . LEU A 1 74 ? 4.602 -9.664 -0.373 1.00 98.44 74 LEU A N 1
ATOM 605 C CA . LEU A 1 74 ? 4.791 -8.235 -0.175 1.00 98.44 74 LEU A CA 1
ATOM 606 C C . LEU A 1 74 ? 6.245 -7.860 -0.494 1.00 98.44 74 LEU A C 1
ATOM 608 O O . LEU A 1 74 ? 7.175 -8.419 0.089 1.00 98.44 74 LEU A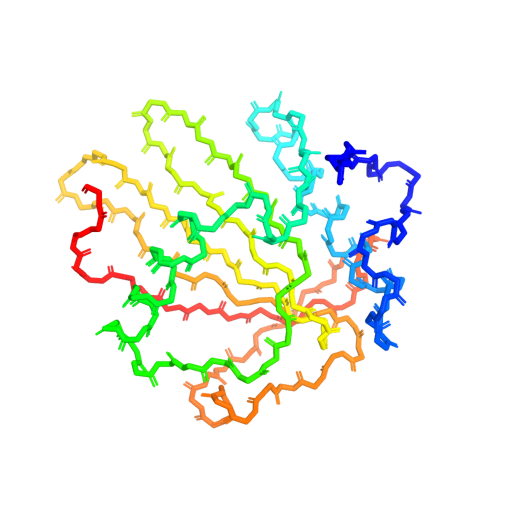 O 1
ATOM 612 N N . LEU A 1 75 ? 6.436 -6.933 -1.430 1.00 98.50 75 LEU A N 1
ATOM 613 C CA . LEU A 1 75 ? 7.757 -6.517 -1.899 1.00 98.50 75 LEU A CA 1
ATOM 614 C C . LEU A 1 75 ? 8.264 -5.308 -1.124 1.00 98.50 75 LEU A C 1
ATOM 616 O O . LEU A 1 75 ? 9.313 -5.367 -0.487 1.00 98.50 75 LEU A O 1
ATOM 620 N N . GLU A 1 76 ? 7.489 -4.228 -1.146 1.00 98.75 76 GLU A N 1
ATOM 621 C CA . GLU A 1 76 ? 7.921 -2.915 -0.680 1.00 98.75 76 GLU A CA 1
ATOM 622 C C . GLU A 1 76 ? 6.845 -2.259 0.188 1.00 98.75 76 GLU A C 1
ATOM 624 O O . GLU A 1 76 ? 5.643 -2.471 0.002 1.00 98.75 76 GLU A O 1
ATOM 629 N N . VAL A 1 77 ? 7.287 -1.423 1.123 1.00 98.81 77 VAL A N 1
ATOM 630 C CA . VAL A 1 77 ? 6.444 -0.644 2.029 1.00 98.81 77 VAL A CA 1
ATOM 631 C C . VAL A 1 77 ? 6.894 0.810 2.003 1.00 98.81 77 VAL A C 1
ATOM 633 O O . VAL A 1 77 ? 8.080 1.105 2.145 1.00 98.81 77 VAL A O 1
ATOM 636 N N . ALA A 1 78 ? 5.947 1.728 1.848 1.00 98.56 78 ALA A N 1
ATOM 637 C CA . ALA A 1 78 ? 6.145 3.145 2.128 1.00 98.56 78 ALA A CA 1
ATOM 638 C C . ALA A 1 78 ? 5.395 3.517 3.399 1.00 98.56 78 ALA A C 1
ATOM 640 O O . ALA A 1 78 ? 4.324 2.978 3.669 1.00 98.56 78 ALA A O 1
ATOM 641 N N . VAL A 1 79 ? 5.919 4.480 4.150 1.00 98.31 79 VAL A N 1
ATOM 642 C CA . VAL A 1 79 ? 5.228 5.021 5.320 1.00 98.31 79 VAL A CA 1
ATOM 643 C C . VAL A 1 79 ? 5.238 6.533 5.228 1.00 98.31 79 VAL A C 1
ATOM 645 O O . VAL A 1 79 ? 6.298 7.156 5.262 1.00 98.31 79 VAL A O 1
ATOM 648 N N . TYR A 1 80 ? 4.049 7.114 5.106 1.00 98.19 80 TYR A N 1
ATOM 649 C CA . TYR A 1 80 ? 3.836 8.526 5.374 1.00 98.19 80 TYR A CA 1
ATOM 650 C C . TYR A 1 80 ? 3.268 8.676 6.781 1.00 98.19 80 TYR A C 1
ATOM 652 O O . TYR A 1 80 ? 2.275 8.032 7.122 1.00 98.19 80 TYR A O 1
ATOM 660 N N . GLU A 1 81 ? 3.871 9.540 7.588 1.00 97.69 81 GLU A N 1
ATOM 661 C CA . GLU A 1 81 ? 3.377 9.849 8.922 1.00 97.69 81 GLU A CA 1
ATOM 662 C C . GLU A 1 81 ? 3.645 11.314 9.269 1.00 97.69 81 GLU A C 1
ATOM 664 O O . GLU A 1 81 ? 4.743 11.824 9.050 1.00 97.69 81 GLU A O 1
ATOM 669 N N . ASP A 1 82 ? 2.631 11.975 9.820 1.00 96.19 82 ASP A N 1
ATOM 670 C CA . ASP A 1 82 ? 2.725 13.291 10.452 1.00 96.19 82 ASP A CA 1
ATOM 671 C C . ASP A 1 82 ? 1.931 13.294 11.778 1.00 96.19 82 ASP A C 1
ATOM 673 O O . ASP A 1 82 ? 1.509 12.241 12.268 1.00 96.19 82 ASP A O 1
ATOM 677 N N . ASP A 1 83 ? 1.730 14.461 12.391 1.00 95.44 83 ASP A N 1
ATOM 678 C CA . ASP A 1 83 ? 1.029 14.587 13.678 1.00 95.44 83 ASP A CA 1
ATOM 679 C C . ASP A 1 83 ? -0.444 14.134 13.648 1.00 95.44 83 ASP A C 1
ATOM 681 O O . AS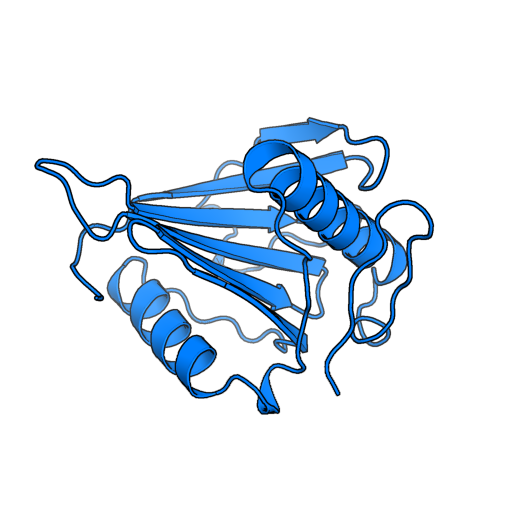P A 1 83 ? -1.023 13.839 14.703 1.00 95.44 83 ASP A O 1
ATOM 685 N N . ASP A 1 84 ? -1.058 14.071 12.467 1.00 96.00 84 ASP A N 1
ATOM 686 C CA . ASP A 1 84 ? -2.490 13.842 12.280 1.00 96.00 84 ASP A CA 1
ATOM 687 C C . ASP A 1 84 ? -2.797 12.572 11.477 1.00 96.00 84 ASP A C 1
ATOM 689 O O . ASP A 1 84 ? -3.858 11.966 11.661 1.00 96.00 84 ASP A O 1
ATOM 693 N N . LEU A 1 85 ? -1.873 12.136 10.623 1.00 97.62 85 LEU A N 1
ATOM 694 C CA . LEU A 1 85 ? -2.038 11.028 9.696 1.00 97.62 85 LEU A CA 1
ATOM 695 C C . LEU A 1 85 ? -0.970 9.961 9.904 1.00 97.62 85 LEU A C 1
ATOM 697 O O . LEU A 1 85 ? 0.217 10.243 10.040 1.00 97.62 85 LEU A O 1
ATOM 701 N N . TYR A 1 86 ? -1.411 8.712 9.850 1.00 98.44 86 TYR A N 1
ATOM 702 C CA . TYR A 1 86 ? -0.568 7.560 9.569 1.00 98.44 86 TYR A CA 1
ATOM 703 C C . TYR A 1 86 ? -1.080 6.920 8.282 1.00 98.44 86 TYR A C 1
ATOM 705 O O . TYR A 1 86 ? -2.271 6.622 8.166 1.00 98.44 86 TYR A O 1
ATOM 713 N N . TRP A 1 87 ? -0.210 6.795 7.283 1.00 98.56 87 TRP A N 1
ATOM 714 C CA . TRP A 1 87 ? -0.593 6.363 5.944 1.00 98.56 87 TRP A CA 1
ATOM 715 C C . TRP A 1 87 ? 0.461 5.457 5.298 1.00 98.56 87 TRP A C 1
ATOM 717 O O . TRP A 1 87 ? 1.164 5.876 4.375 1.00 98.56 87 TRP A O 1
ATOM 727 N N . PRO A 1 88 ? 0.587 4.203 5.765 1.00 98.62 88 PRO A N 1
ATOM 728 C CA . PRO A 1 88 ? 1.435 3.225 5.110 1.00 98.62 88 PRO A CA 1
ATOM 729 C C . PRO A 1 88 ? 0.818 2.733 3.796 1.00 98.62 88 PRO A C 1
ATOM 731 O O . PRO A 1 88 ? -0.410 2.629 3.662 1.00 98.62 88 PRO A O 1
ATOM 734 N N . GLU A 1 89 ? 1.682 2.393 2.843 1.00 98.69 89 GLU A N 1
ATOM 735 C CA . GLU A 1 89 ? 1.344 1.734 1.583 1.00 98.69 89 GLU A CA 1
ATOM 736 C C . GLU A 1 89 ? 2.186 0.467 1.394 1.00 98.69 89 GLU A C 1
ATOM 738 O O . GLU A 1 89 ? 3.372 0.443 1.710 1.00 98.69 89 GLU A O 1
ATOM 743 N N . PHE A 1 90 ? 1.566 -0.578 0.855 1.00 98.81 90 PHE A N 1
ATOM 744 C CA . PHE A 1 90 ? 2.058 -1.949 0.781 1.00 98.81 90 PHE A CA 1
ATOM 745 C C . PHE A 1 90 ? 1.968 -2.432 -0.671 1.00 98.81 90 PHE A C 1
ATOM 747 O O . PHE A 1 90 ? 0.870 -2.507 -1.229 1.00 98.81 90 PHE A O 1
ATOM 754 N N . TYR A 1 91 ? 3.112 -2.742 -1.280 1.00 98.75 91 TYR A N 1
ATOM 755 C CA . TYR A 1 91 ? 3.248 -3.111 -2.691 1.00 98.75 91 TYR A CA 1
ATOM 756 C C . TYR A 1 91 ? 3.457 -4.617 -2.840 1.00 98.75 91 TYR A C 1
ATOM 758 O O . TYR A 1 91 ? 4.494 -5.148 -2.441 1.00 98.75 91 TYR A O 1
ATOM 766 N N . PHE A 1 92 ? 2.483 -5.299 -3.434 1.00 98.62 92 PHE A N 1
ATOM 767 C CA . PHE A 1 92 ? 2.492 -6.745 -3.634 1.00 98.62 92 PHE A CA 1
ATOM 768 C C . PHE A 1 92 ? 3.028 -7.125 -5.013 1.00 98.62 92 PHE A C 1
ATOM 770 O O . PHE A 1 92 ? 2.855 -6.398 -5.995 1.00 98.62 92 PHE A O 1
ATOM 777 N N . GLU A 1 93 ? 3.642 -8.304 -5.085 1.00 98.38 93 GLU A N 1
ATOM 778 C CA . GLU A 1 93 ? 4.286 -8.838 -6.284 1.00 98.38 93 GLU A CA 1
ATOM 779 C C . GLU A 1 93 ? 3.326 -8.921 -7.472 1.00 98.38 93 GLU A C 1
ATOM 781 O O . GLU A 1 93 ? 3.693 -8.539 -8.575 1.00 98.38 93 GLU A O 1
ATOM 786 N N . ASN A 1 94 ? 2.060 -9.277 -7.272 1.00 97.88 94 ASN A N 1
ATOM 787 C CA . ASN A 1 94 ? 1.077 -9.348 -8.358 1.00 97.88 94 ASN A CA 1
ATOM 788 C C . ASN A 1 94 ? 0.595 -7.997 -8.929 1.00 97.88 94 ASN A C 1
ATOM 790 O O . ASN A 1 94 ? -0.276 -7.981 -9.802 1.00 97.88 94 ASN A O 1
ATOM 794 N N . GLY A 1 95 ? 1.123 -6.863 -8.458 1.00 98.25 95 GLY A N 1
ATOM 795 C CA . GLY A 1 95 ? 0.734 -5.534 -8.936 1.00 98.25 95 GLY A CA 1
ATOM 796 C C . GLY A 1 95 ? -0.390 -4.865 -8.142 1.00 98.25 95 GLY A C 1
ATOM 797 O O . GLY A 1 95 ? -0.928 -3.842 -8.581 1.00 98.25 95 GLY A O 1
ATOM 798 N N . MET A 1 96 ? -0.763 -5.426 -6.990 1.00 98.50 96 MET A N 1
ATOM 799 C CA . MET A 1 96 ? -1.674 -4.796 -6.039 1.00 98.50 96 MET A CA 1
ATOM 800 C C . MET A 1 96 ? -0.929 -3.837 -5.103 1.00 98.50 96 MET A C 1
ATOM 802 O O . MET A 1 96 ? 0.149 -4.141 -4.600 1.00 98.50 96 MET A O 1
ATOM 806 N N . VAL A 1 97 ? -1.547 -2.693 -4.817 1.00 98.69 97 VAL A N 1
ATOM 807 C CA .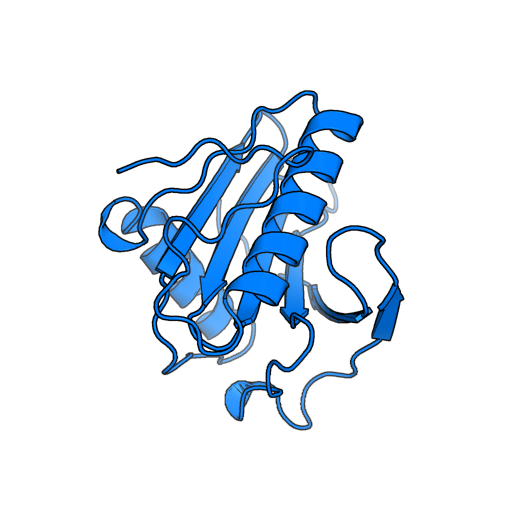 VAL A 1 97 ? -1.099 -1.741 -3.798 1.00 98.69 97 VAL A CA 1
ATOM 808 C C . VAL A 1 97 ? -2.227 -1.513 -2.805 1.00 98.69 97 VAL A C 1
ATOM 810 O O . VAL A 1 97 ? -3.325 -1.086 -3.182 1.00 98.69 97 VAL A O 1
ATOM 813 N N . LEU A 1 98 ? -1.957 -1.783 -1.531 1.00 98.69 98 LEU A N 1
ATOM 814 C CA . LEU A 1 98 ? -2.873 -1.511 -0.428 1.00 98.69 98 LEU A CA 1
ATOM 815 C C . LEU A 1 98 ? -2.336 -0.349 0.396 1.00 98.69 98 LEU A C 1
ATOM 817 O O . LEU A 1 98 ? -1.146 -0.280 0.654 1.00 98.69 98 LEU A O 1
ATOM 821 N N . ASN A 1 99 ? -3.194 0.571 0.815 1.00 98.56 99 ASN A N 1
ATOM 822 C CA . ASN A 1 99 ? -2.803 1.650 1.723 1.00 98.56 99 ASN A CA 1
ATOM 823 C C . ASN A 1 99 ? -3.790 1.758 2.872 1.00 98.56 99 ASN A C 1
ATOM 825 O O . ASN A 1 99 ? -4.960 1.425 2.692 1.00 98.56 99 ASN A O 1
ATOM 829 N N . VAL A 1 100 ? -3.342 2.257 4.020 1.00 98.69 100 VAL A N 1
ATOM 830 C CA . VAL A 1 100 ? -4.223 2.521 5.162 1.00 98.69 100 VAL A CA 1
ATOM 831 C C . VAL A 1 100 ? -4.207 4.005 5.473 1.00 98.69 100 VAL A C 1
ATOM 833 O O . VAL A 1 100 ? -3.321 4.473 6.167 1.00 98.69 100 VAL A O 1
ATOM 836 N N . LEU A 1 101 ? -5.200 4.754 4.997 1.00 98.38 101 LEU A N 1
ATOM 837 C CA . LEU A 1 101 ? -5.414 6.112 5.489 1.00 98.38 101 LEU A CA 1
ATOM 838 C C . LEU A 1 101 ? -5.922 6.016 6.926 1.00 98.38 101 LEU A C 1
ATOM 840 O O . LEU A 1 101 ? -7.019 5.491 7.135 1.00 98.38 101 LEU A O 1
ATOM 844 N N . TYR A 1 102 ? -5.167 6.541 7.888 1.00 98.50 102 TYR A N 1
ATOM 845 C CA . TYR A 1 102 ? -5.562 6.558 9.289 1.00 98.50 102 TYR A CA 1
ATOM 846 C C . TYR A 1 102 ? -5.414 7.958 9.898 1.00 98.50 102 TYR A C 1
ATOM 848 O O . TYR A 1 102 ? -4.319 8.388 10.255 1.00 98.50 102 TYR A O 1
ATOM 856 N N . GLU A 1 103 ? -6.537 8.664 10.060 1.00 98.06 103 GLU A N 1
ATOM 857 C CA . GLU A 1 103 ? -6.588 9.874 10.889 1.00 98.06 103 GLU A CA 1
ATOM 858 C C . GLU A 1 103 ? -6.480 9.504 12.382 1.00 98.06 103 GLU A C 1
ATOM 860 O O . GLU A 1 103 ? -7.278 8.720 12.923 1.00 98.06 103 GLU A O 1
ATOM 865 N N . LYS A 1 104 ? -5.464 10.069 13.044 1.00 95.88 104 LYS A N 1
ATOM 866 C CA . LYS A 1 104 ? -5.118 9.826 14.454 1.00 95.88 104 LYS A CA 1
ATOM 867 C C . LYS A 1 104 ? -6.081 10.521 15.418 1.00 95.88 104 LYS A C 1
ATOM 869 O O . LYS A 1 104 ? -6.324 10.023 16.512 1.00 95.88 104 LYS A O 1
ATOM 874 N N . LYS A 1 105 ? -6.645 11.661 15.009 1.00 91.94 105 LYS A N 1
ATOM 875 C CA . LYS A 1 105 ? -7.470 12.551 15.843 1.00 91.94 105 LYS A CA 1
ATOM 876 C C . LYS A 1 105 ? -8.779 12.924 15.139 1.00 91.94 105 LYS A C 1
ATOM 878 O O . LYS A 1 105 ? -8.929 12.722 13.939 1.00 91.94 105 LYS A O 1
ATOM 883 N N . GLY A 1 106 ? -9.707 13.509 15.896 1.00 88.06 106 GLY A N 1
ATOM 884 C CA . GLY A 1 106 ? -11.000 14.002 15.412 1.00 88.06 106 GLY A CA 1
ATOM 885 C C . GLY A 1 106 ? -12.190 13.237 15.996 1.00 88.06 106 GLY A C 1
ATOM 886 O O . GLY A 1 106 ? -12.043 12.132 16.506 1.00 88.06 106 GLY A O 1
ATOM 887 N N . GLU A 1 107 ? -13.384 13.832 15.929 1.00 87.44 107 GLU A N 1
ATOM 888 C CA . GLU A 1 107 ? -14.617 13.227 16.465 1.00 87.44 107 GLU A CA 1
ATOM 889 C C . GLU A 1 107 ? -15.077 12.016 15.631 1.00 87.44 107 GLU A C 1
ATOM 891 O O . GLU A 1 107 ? -15.621 11.045 16.154 1.00 87.44 107 GLU A O 1
ATOM 896 N N . LYS A 1 108 ? -14.845 12.063 14.313 1.00 90.81 108 LYS A N 1
ATOM 897 C CA . LYS A 1 108 ? -15.167 10.994 13.355 1.00 90.81 108 LYS A CA 1
ATOM 898 C C . LYS A 1 108 ? -14.017 10.840 12.353 1.00 90.81 108 LYS A C 1
ATOM 900 O O . LYS A 1 108 ? -14.185 11.229 11.195 1.00 90.81 108 LYS A O 1
ATOM 905 N N . PRO A 1 109 ? -12.854 10.324 12.794 1.00 94.88 109 PRO A N 1
ATOM 906 C CA . PRO A 1 109 ? -11.663 10.255 11.960 1.00 94.88 109 PRO A CA 1
ATOM 907 C C . PRO A 1 109 ? -11.920 9.391 10.727 1.00 94.88 109 PRO A C 1
ATOM 909 O O . PRO A 1 109 ? -12.537 8.321 10.794 1.00 94.88 109 PRO A O 1
ATOM 912 N N . LYS A 1 110 ? -11.430 9.843 9.577 1.00 96.94 110 LYS A N 1
ATOM 913 C CA . LYS A 1 110 ? -11.478 9.087 8.336 1.00 96.94 110 LYS A CA 1
ATOM 914 C C . LYS A 1 110 ? -10.408 8.006 8.366 1.00 96.94 110 LYS A C 1
ATOM 916 O O . LYS A 1 110 ? -9.210 8.278 8.325 1.00 96.94 110 LYS A O 1
ATOM 921 N N . ARG A 1 111 ? -10.868 6.756 8.392 1.00 98.25 111 ARG A N 1
ATOM 922 C CA . ARG A 1 111 ? -10.006 5.576 8.352 1.00 98.25 111 ARG A CA 1
ATOM 923 C C . ARG A 1 111 ? -10.478 4.610 7.280 1.00 98.25 111 ARG A C 1
ATOM 925 O O . ARG A 1 111 ? -11.655 4.232 7.241 1.00 98.25 111 ARG A O 1
ATOM 932 N N . ALA A 1 112 ? -9.591 4.246 6.368 1.00 98.50 112 ALA A N 1
ATOM 933 C CA . ALA A 1 112 ? -9.932 3.372 5.256 1.00 98.50 112 ALA A CA 1
ATOM 934 C C . ALA A 1 112 ? -8.709 2.634 4.724 1.00 98.50 112 ALA A C 1
ATOM 936 O O . ALA A 1 112 ? -7.623 3.203 4.647 1.00 98.50 112 ALA A O 1
ATOM 937 N N . VAL A 1 113 ? -8.933 1.402 4.275 1.00 98.75 113 VAL A N 1
ATOM 938 C CA . VAL A 1 113 ? -7.975 0.679 3.446 1.00 98.75 113 VAL A CA 1
ATOM 939 C C . VAL A 1 113 ? -8.325 0.928 1.988 1.00 98.75 113 VAL A C 1
ATOM 941 O O . VAL A 1 113 ? -9.423 0.581 1.540 1.00 98.75 113 VAL A O 1
ATOM 944 N N . GLY A 1 114 ? -7.413 1.559 1.257 1.00 98.44 114 GLY A N 1
ATOM 945 C CA . GLY A 1 114 ? -7.498 1.717 -0.188 1.00 98.44 114 GLY A CA 1
ATOM 946 C C . GLY A 1 114 ? -6.890 0.514 -0.901 1.00 98.44 114 GLY A C 1
ATOM 947 O O . GLY A 1 114 ? -5.849 0.012 -0.490 1.00 98.44 114 GLY A O 1
ATOM 948 N N . ILE A 1 115 ? -7.533 0.079 -1.980 1.00 98.44 115 ILE A N 1
ATOM 949 C CA . ILE A 1 115 ? -7.099 -1.024 -2.838 1.00 98.44 115 ILE A CA 1
ATOM 950 C C . ILE A 1 115 ? -6.849 -0.451 -4.226 1.00 98.44 115 ILE A C 1
ATOM 952 O O . ILE A 1 115 ? -7.750 0.161 -4.803 1.00 98.44 115 ILE A O 1
ATOM 956 N N . LYS A 1 116 ? -5.654 -0.650 -4.775 1.00 98.56 116 LYS A N 1
ATOM 957 C CA . LYS A 1 116 ? -5.298 -0.250 -6.139 1.00 98.56 116 LYS A CA 1
ATOM 958 C C . LYS A 1 116 ? -4.670 -1.435 -6.864 1.00 98.56 116 LYS A C 1
ATOM 960 O O . LYS A 1 116 ? -3.870 -2.155 -6.280 1.00 98.56 116 LYS A O 1
ATOM 965 N N . LEU A 1 117 ? -5.020 -1.629 -8.128 1.00 98.50 117 LEU A N 1
ATOM 966 C CA . LEU A 1 117 ? -4.404 -2.619 -9.009 1.00 98.50 117 LEU A CA 1
ATOM 967 C C . LEU A 1 117 ? -3.782 -1.886 -10.193 1.00 98.50 117 LEU A C 1
ATOM 969 O O . LEU A 1 117 ? -4.462 -1.090 -10.857 1.00 98.50 117 LEU A O 1
ATOM 973 N N . ALA A 1 118 ? -2.508 -2.168 -10.452 1.00 98.44 118 ALA A N 1
ATOM 974 C CA . ALA A 1 118 ? -1.800 -1.672 -11.623 1.00 98.44 118 ALA A CA 1
ATOM 975 C C . ALA A 1 118 ? -2.403 -2.231 -12.928 1.00 98.44 118 ALA A C 1
ATOM 977 O O . ALA A 1 118 ? -3.213 -3.170 -12.929 1.00 98.44 118 ALA A O 1
ATOM 978 N N . VAL A 1 119 ? -2.005 -1.654 -14.063 1.00 98.06 119 VAL A N 1
ATOM 979 C CA . VAL A 1 119 ? -2.349 -2.196 -15.385 1.00 98.06 119 VAL A CA 1
ATOM 980 C C . VAL A 1 119 ? -1.826 -3.632 -15.490 1.00 98.06 119 VAL A C 1
ATOM 982 O O . VAL A 1 119 ? -0.686 -3.905 -15.134 1.00 98.06 119 VAL A O 1
ATOM 985 N N . GLY A 1 120 ? -2.669 -4.556 -15.956 1.00 96.62 120 GLY A N 1
ATOM 986 C CA . GLY A 1 120 ? -2.313 -5.971 -16.117 1.00 96.62 120 GLY A CA 1
ATOM 987 C C . GLY A 1 120 ? -2.403 -6.829 -14.847 1.00 96.62 120 GLY A C 1
ATOM 988 O O . 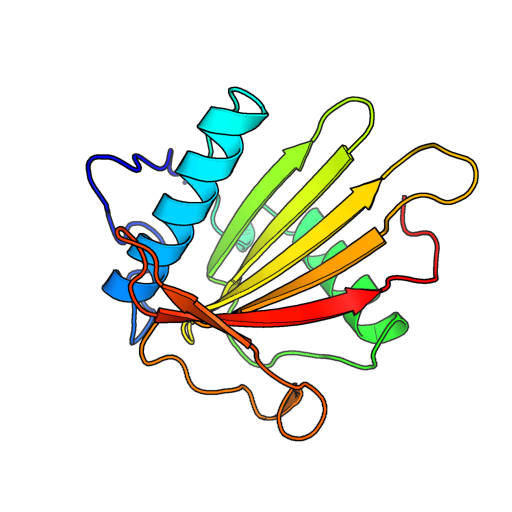GLY A 1 120 ? -2.445 -8.047 -14.966 1.00 96.62 120 GLY A O 1
ATOM 989 N N . ALA A 1 121 ? -2.513 -6.236 -13.652 1.00 97.38 121 ALA A N 1
ATOM 990 C CA . ALA A 1 121 ? -2.643 -7.000 -12.408 1.00 97.38 121 ALA A CA 1
ATOM 991 C C . ALA A 1 121 ? -3.991 -7.763 -12.341 1.00 97.38 121 ALA A C 1
ATOM 993 O O . ALA A 1 121 ? -5.045 -7.173 -12.608 1.00 97.38 121 ALA A O 1
ATOM 994 N N . PRO A 1 122 ? -4.043 -9.053 -11.988 1.00 94.81 122 PRO A N 1
ATOM 995 C CA . PRO A 1 122 ? -5.321 -9.723 -11.752 1.00 94.81 122 PRO A CA 1
ATOM 996 C C . PRO A 1 122 ? -6.016 -9.152 -10.503 1.00 94.81 122 PRO A C 1
ATOM 998 O O . PRO A 1 122 ? -5.384 -8.526 -9.654 1.00 94.81 122 PRO A O 1
ATOM 1001 N N . VAL A 1 123 ? -7.332 -9.353 -10.381 1.00 95.94 123 VAL A N 1
ATOM 1002 C CA . VAL A 1 123 ? -8.001 -9.177 -9.082 1.00 95.94 123 VAL A CA 1
ATOM 1003 C C . VAL A 1 123 ? -7.648 -10.408 -8.239 1.00 95.94 123 VAL A C 1
ATOM 1005 O O . VAL A 1 123 ? -7.941 -11.512 -8.693 1.00 95.94 123 VAL A O 1
ATOM 1008 N N . PRO A 1 124 ? -7.029 -10.259 -7.054 1.00 95.19 124 PRO A N 1
ATOM 1009 C CA . PRO A 1 124 ? -6.712 -11.400 -6.200 1.00 95.19 124 PRO A CA 1
ATOM 1010 C C . PRO A 1 124 ? -7.976 -12.179 -5.800 1.00 95.19 124 PRO A C 1
ATOM 1012 O O . PRO A 1 124 ? -9.005 -11.538 -5.534 1.00 95.19 124 PRO A O 1
ATOM 1015 N N . PRO A 1 125 ? -7.922 -13.521 -5.686 1.00 94.88 125 PRO A N 1
ATOM 1016 C CA . PRO A 1 125 ? -9.067 -14.345 -5.283 1.00 94.88 125 PRO A CA 1
ATOM 1017 C C . PRO A 1 125 ? -9.708 -13.891 -3.966 1.00 94.88 125 PRO A C 1
ATOM 1019 O O . PRO A 1 125 ? -10.920 -13.966 -3.778 1.00 94.88 125 PRO A O 1
ATOM 1022 N N . GLU A 1 126 ? -8.906 -13.350 -3.050 1.00 95.25 126 GLU A N 1
ATOM 1023 C CA . GLU A 1 126 ? -9.358 -12.865 -1.750 1.00 95.25 126 GLU A CA 1
ATOM 1024 C C . GLU A 1 126 ? -10.285 -11.643 -1.854 1.00 95.25 126 GLU A C 1
ATOM 1026 O O . GLU A 1 126 ? -11.069 -11.392 -0.928 1.00 95.25 126 GLU A O 1
ATOM 1031 N N . LEU A 1 127 ? -10.217 -10.906 -2.971 1.00 95.50 127 LEU A N 1
ATOM 1032 C CA . LEU A 1 127 ? -11.016 -9.716 -3.282 1.00 95.50 127 LEU A CA 1
ATOM 1033 C C . LEU A 1 127 ? -12.119 -9.974 -4.317 1.00 95.50 127 LEU A C 1
ATOM 1035 O O . LEU A 1 127 ? -13.037 -9.154 -4.445 1.00 95.50 127 LEU A O 1
ATOM 1039 N N . GLU A 1 128 ? -12.038 -11.082 -5.051 1.00 91.62 128 GLU A N 1
ATOM 1040 C CA . GLU A 1 128 ? -12.963 -11.416 -6.127 1.00 91.62 128 GLU A CA 1
ATOM 1041 C C . GLU A 1 128 ? -14.408 -11.517 -5.612 1.00 91.62 128 GLU A C 1
ATOM 1043 O O . GLU A 1 128 ? -14.693 -12.076 -4.553 1.00 91.62 128 GLU A O 1
ATOM 1048 N N . GLY A 1 129 ? -15.340 -10.865 -6.314 1.00 90.75 129 GLY A N 1
ATOM 1049 C CA . GLY A 1 129 ? -16.754 -10.791 -5.927 1.00 90.75 129 GLY A CA 1
ATOM 1050 C C . GLY A 1 129 ? -17.071 -9.947 -4.679 1.00 90.75 129 GLY A C 1
ATOM 1051 O O . GLY A 1 129 ? -18.231 -9.591 -4.474 1.00 90.75 129 GLY A O 1
ATOM 1052 N N . LYS A 1 130 ? -16.074 -9.565 -3.866 1.00 93.69 130 LYS A N 1
ATOM 1053 C CA . LYS A 1 130 ? -16.269 -8.781 -2.628 1.00 93.69 130 LYS A CA 1
ATOM 1054 C C . LYS A 1 130 ? -16.207 -7.271 -2.853 1.00 93.69 130 LYS A C 1
ATOM 1056 O O . LYS A 1 130 ? -16.822 -6.511 -2.103 1.00 93.69 130 LYS A O 1
ATOM 1061 N N . PHE A 1 131 ? -15.469 -6.834 -3.873 1.00 95.06 131 PHE A N 1
ATOM 1062 C CA . PHE A 1 131 ? -15.218 -5.422 -4.151 1.00 95.06 131 PHE A CA 1
ATOM 1063 C C . PHE A 1 131 ? -15.624 -5.037 -5.570 1.00 95.06 131 PHE A C 1
ATOM 1065 O O . PHE A 1 131 ? -15.412 -5.775 -6.529 1.00 95.06 131 PHE A O 1
ATOM 1072 N N . LYS A 1 132 ? -16.185 -3.833 -5.702 1.00 94.50 132 LYS A N 1
ATOM 1073 C CA . LYS A 1 132 ? -16.399 -3.187 -6.999 1.00 94.50 132 LYS A CA 1
ATOM 1074 C C . LYS A 1 132 ? -15.227 -2.258 -7.273 1.00 94.50 132 LYS A C 1
ATOM 1076 O O . LYS A 1 132 ? -14.875 -1.451 -6.410 1.00 94.50 132 LYS A O 1
ATOM 1081 N N . PHE A 1 133 ? -14.654 -2.366 -8.465 1.00 96.62 133 PHE A N 1
ATOM 1082 C CA . PHE A 1 133 ? -13.513 -1.561 -8.880 1.00 96.62 133 PHE A CA 1
ATOM 1083 C C . PHE A 1 133 ? -13.957 -0.434 -9.809 1.00 96.62 133 PHE A C 1
ATOM 1085 O O . PHE A 1 133 ? -14.618 -0.663 -10.823 1.00 96.62 133 PHE A O 1
ATOM 1092 N N . ALA A 1 134 ? -13.585 0.790 -9.448 1.00 96.25 134 ALA A N 1
ATOM 1093 C CA . ALA A 1 134 ? -13.651 1.943 -10.330 1.00 96.25 134 ALA A CA 1
ATOM 1094 C C . ALA A 1 134 ? -12.361 2.029 -11.153 1.00 96.25 134 ALA A C 1
ATOM 1096 O O . ALA A 1 134 ? -11.304 1.601 -10.694 1.00 96.25 134 ALA A O 1
ATOM 1097 N N . HIS A 1 135 ? -12.443 2.605 -12.348 1.00 96.00 135 HIS A N 1
ATOM 1098 C CA . HIS A 1 135 ? -11.296 2.761 -13.240 1.00 96.00 135 HIS A CA 1
ATOM 1099 C C . HIS A 1 135 ? -10.922 4.239 -13.326 1.00 96.00 135 HIS A C 1
ATOM 1101 O O . HIS A 1 135 ? -11.781 5.096 -13.542 1.00 96.00 135 HIS A O 1
ATOM 1107 N N . GLN A 1 136 ? -9.639 4.538 -13.157 1.00 94.31 136 GLN A N 1
ATOM 1108 C CA . GLN A 1 136 ? -9.082 5.879 -13.275 1.00 94.31 136 GLN A CA 1
ATOM 1109 C C . GLN A 1 136 ? -7.871 5.843 -14.205 1.00 94.31 136 GLN A C 1
ATOM 1111 O O . GLN A 1 136 ? -7.052 4.936 -14.127 1.00 94.31 136 GLN A O 1
ATOM 1116 N N . ARG A 1 137 ? -7.712 6.863 -15.053 1.00 94.62 137 ARG A N 1
ATOM 1117 C CA . ARG A 1 137 ? -6.519 7.015 -15.896 1.00 94.62 137 ARG A CA 1
ATOM 1118 C C . ARG A 1 137 ? -5.496 7.950 -15.259 1.00 94.62 137 ARG A C 1
ATOM 1120 O O . ARG A 1 137 ? -5.836 9.034 -14.788 1.00 94.62 137 ARG A O 1
ATOM 1127 N N . SER A 1 138 ? -4.234 7.547 -15.305 1.00 95.00 138 SER A N 1
ATOM 1128 C CA . SER A 1 138 ? -3.064 8.325 -14.913 1.00 95.00 138 SER A CA 1
ATOM 1129 C C . SER A 1 138 ? -2.044 8.338 -16.045 1.00 95.00 138 SER A C 1
ATOM 1131 O O . SER A 1 138 ? -1.827 7.333 -16.715 1.00 95.00 138 SER A O 1
ATOM 1133 N N . LYS A 1 139 ? -1.366 9.476 -16.224 1.00 93.69 139 LYS A N 1
ATOM 1134 C CA . LYS A 1 139 ? -0.238 9.580 -17.162 1.00 93.69 139 LYS A CA 1
ATOM 1135 C C . LYS A 1 139 ? 0.951 8.700 -16.759 1.00 93.69 139 LYS A C 1
ATOM 1137 O O . LYS A 1 139 ? 1.693 8.293 -17.636 1.00 93.69 139 LYS A O 1
ATOM 1142 N N . LEU A 1 140 ? 1.136 8.450 -15.459 1.00 94.38 140 LEU A N 1
ATOM 1143 C CA . LEU A 1 140 ? 2.260 7.658 -14.942 1.00 94.38 140 LEU A CA 1
ATOM 1144 C C . LEU A 1 140 ? 1.898 6.177 -14.794 1.00 94.38 140 LEU A C 1
ATOM 1146 O O . LEU A 1 140 ? 2.729 5.322 -15.053 1.00 94.38 140 LEU A O 1
ATOM 1150 N N . ALA A 1 141 ? 0.658 5.879 -14.400 1.00 94.00 141 ALA A N 1
ATOM 1151 C CA . ALA A 1 141 ? 0.246 4.521 -14.038 1.00 94.00 141 ALA A CA 1
ATOM 1152 C C . ALA A 1 141 ? -0.679 3.841 -15.061 1.00 94.00 141 ALA A C 1
ATOM 1154 O O . ALA A 1 141 ? -1.150 2.736 -14.814 1.00 94.00 141 ALA A O 1
ATOM 1155 N N . GLY A 1 142 ? -1.014 4.507 -16.170 1.00 96.06 142 GLY A N 1
ATOM 1156 C CA . GLY A 1 142 ? -2.027 4.013 -17.101 1.00 96.06 142 GLY A CA 1
ATOM 1157 C C . GLY A 1 142 ? -3.408 3.916 -16.444 1.00 96.06 142 GLY A C 1
ATOM 1158 O O . GLY A 1 142 ? -3.849 4.846 -15.767 1.00 96.06 142 GLY A O 1
ATOM 1159 N N . GLU A 1 143 ? -4.117 2.813 -16.669 1.00 97.38 143 GLU A N 1
ATOM 1160 C CA . GLU A 1 143 ? -5.425 2.552 -16.065 1.00 97.38 143 GLU A CA 1
ATOM 1161 C C . GLU A 1 143 ? -5.289 1.860 -14.701 1.00 97.38 143 GLU A C 1
ATOM 1163 O O . GLU A 1 143 ? -4.923 0.691 -14.605 1.00 97.38 143 GLU A O 1
ATOM 1168 N N . ILE A 1 144 ? -5.618 2.591 -13.638 1.00 97.25 144 ILE A N 1
ATOM 1169 C CA . ILE A 1 144 ? -5.645 2.093 -12.264 1.00 97.25 144 ILE A CA 1
ATOM 1170 C C . ILE A 1 144 ? -7.060 1.609 -11.956 1.00 97.25 144 ILE A C 1
ATOM 1172 O O . ILE A 1 144 ? -8.030 2.356 -12.122 1.00 97.25 144 ILE A O 1
ATOM 1176 N N . ARG A 1 145 ? -7.174 0.389 -11.429 1.00 98.00 145 ARG A N 1
ATOM 1177 C CA . ARG A 1 145 ? -8.418 -0.106 -10.824 1.00 98.00 145 ARG A CA 1
ATOM 1178 C C . ARG A 1 145 ? -8.376 0.131 -9.326 1.00 98.00 145 ARG A C 1
ATOM 1180 O O . ARG A 1 145 ? -7.469 -0.350 -8.658 1.00 98.00 145 ARG A O 1
ATOM 1187 N N . GLY A 1 146 ? -9.345 0.873 -8.803 1.00 97.50 146 GLY A N 1
ATOM 1188 C CA . GLY A 1 146 ? -9.402 1.284 -7.404 1.00 97.50 146 GLY A CA 1
ATOM 1189 C C . GLY A 1 146 ? -10.661 0.804 -6.687 1.00 97.50 146 GLY A C 1
ATOM 1190 O O . GLY A 1 146 ? -11.758 0.849 -7.241 1.00 97.50 146 GLY A O 1
ATOM 1191 N N . SER A 1 147 ? -10.515 0.394 -5.431 1.00 98.06 147 SER A N 1
ATOM 1192 C CA . SER A 1 147 ? -11.612 0.161 -4.487 1.00 98.06 147 SER A CA 1
ATOM 1193 C C . SER A 1 147 ? -11.171 0.541 -3.070 1.00 98.06 147 SER A C 1
ATOM 1195 O O . SER A 1 147 ? -10.045 0.992 -2.868 1.00 98.06 147 SER A O 1
ATOM 1197 N N . PHE A 1 148 ? -12.047 0.410 -2.077 1.00 97.94 148 PHE A N 1
ATOM 1198 C CA . PHE A 1 148 ? -11.686 0.644 -0.677 1.00 97.94 148 PHE A CA 1
ATOM 1199 C C . PHE A 1 148 ? -12.688 0.008 0.290 1.00 97.94 148 PHE A C 1
ATOM 1201 O O . PHE A 1 148 ? -13.821 -0.314 -0.075 1.00 97.94 148 PHE A O 1
ATOM 1208 N N . PHE A 1 149 ? -12.304 -0.079 1.561 1.00 98.12 149 PHE A N 1
ATOM 1209 C CA . PHE A 1 149 ? -13.241 -0.257 2.666 1.00 98.12 149 PHE A CA 1
ATOM 1210 C C . PHE A 1 149 ? -12.901 0.644 3.853 1.00 98.12 149 PHE A C 1
ATOM 1212 O O . PHE A 1 149 ? -11.754 1.017 4.066 1.00 98.12 149 PHE A O 1
ATOM 1219 N N . LYS A 1 150 ? -13.921 0.998 4.642 1.00 98.06 150 LYS A N 1
ATOM 1220 C CA . LYS A 1 150 ? -13.744 1.746 5.894 1.00 98.06 150 LYS A CA 1
ATOM 1221 C C . LYS A 1 150 ? -13.187 0.837 6.988 1.00 98.06 150 LYS A C 1
ATOM 1223 O O . LYS A 1 150 ? -13.681 -0.282 7.128 1.00 98.06 150 LYS A O 1
ATOM 1228 N N . VAL A 1 151 ? -12.243 1.363 7.761 1.00 98.00 151 VAL A N 1
ATOM 1229 C CA . VAL A 1 151 ? -11.726 0.763 8.999 1.00 98.00 151 VAL A CA 1
ATOM 1230 C C . VAL A 1 151 ? -12.617 1.228 10.145 1.00 98.00 151 VAL A C 1
ATOM 1232 O O . VAL A 1 151 ? -12.912 2.421 10.248 1.00 98.00 151 VAL A O 1
ATOM 1235 N N . LYS A 1 152 ? -13.106 0.291 10.957 1.00 95.25 152 LYS A N 1
ATOM 1236 C CA . LYS A 1 152 ? -14.069 0.572 12.029 1.00 95.25 152 LYS A CA 1
ATOM 1237 C C . LYS A 1 152 ? -13.435 0.550 13.412 1.00 95.25 152 LYS A C 1
ATOM 1239 O O . LYS A 1 152 ? -13.899 1.278 14.285 1.00 95.25 152 LYS A O 1
ATOM 1244 N N . GLN A 1 153 ? -12.435 -0.297 13.619 1.00 94.88 153 GLN A N 1
ATOM 1245 C CA . GLN A 1 153 ? -11.747 -0.429 14.894 1.00 94.88 153 GLN A CA 1
ATOM 1246 C C . GLN A 1 153 ? -10.629 0.615 15.016 1.00 94.88 153 GLN A C 1
ATOM 1248 O O . GLN A 1 153 ? -10.288 1.335 14.070 1.00 94.88 153 GLN A O 1
ATOM 1253 N N . THR A 1 154 ? -10.072 0.711 16.218 1.00 94.31 154 THR A N 1
ATOM 1254 C CA . THR A 1 154 ? -8.936 1.581 16.529 1.00 94.31 154 THR A CA 1
ATOM 1255 C C . THR A 1 154 ? -7.671 0.733 16.574 1.00 94.31 154 THR A C 1
ATOM 1257 O O . THR A 1 154 ? -7.640 -0.293 17.247 1.00 94.31 154 THR A O 1
ATOM 1260 N N . TRP A 1 155 ? -6.654 1.168 15.835 1.00 95.25 155 TRP A N 1
ATOM 1261 C CA . TRP A 1 155 ? -5.400 0.448 15.588 1.00 95.25 155 TRP A CA 1
ATOM 1262 C C . TRP A 1 155 ? -4.146 1.245 15.974 1.00 95.25 155 TRP A C 1
ATOM 1264 O O . TRP A 1 155 ? -3.060 0.670 16.008 1.00 95.25 155 TRP A O 1
ATOM 1274 N N . LEU A 1 156 ? -4.321 2.539 16.251 1.00 90.69 156 LEU A N 1
ATOM 1275 C CA . LEU A 1 156 ? -3.374 3.489 16.839 1.00 90.69 156 LEU A CA 1
ATOM 1276 C C . LEU A 1 156 ? -4.095 4.262 17.937 1.00 90.69 156 LEU A C 1
ATOM 1278 O O . LEU A 1 156 ? -5.297 4.562 17.695 1.00 90.69 156 LEU A O 1
#

Secondary structure (DSSP, 8-state):
--EEPPSSS---TT-TTSTTHHHHHHHHHHHHHHHHHHH----EEEEGGG-HHHHHHHHHHHHHHH-----SPEEEEEEEE-SSEEEEEEEETTSEEEEEEEE-SSSS--EEEEEEE-TTPPPPTTTTTT-PPEEEEETTTEEEEEEEEE--S---

pLDDT: mean 96.89, std 2.35, range [82.69, 98.81]

Foldseek 3Di:
DKDFQDLVDQDLVQQVLAPCSQLLSLVLSVVQVVCCVPPVDGWMKDFCVVVVVVVVLVQVQCCVQPVDDDPFDWRIKTWDDDPFWTKMWIATRLQKIWIWTFGPDDPDTFTKIKIKGAPPRDDDPRCPPVWDWDWDADPRNGIITITMDTRDDDSD

Sequence (156 aa):
MAYKVDFKEVSPVGLESSPVADALAGLRANEARYFWNKYKFEYVTYPASEKQEEVAWFEKLIKAERDLTFSEKLLEVAVYEDDDLYWPEFYFENGMVLNVLYEKKGEKPKRAVGIKLAVGAPVPPELEGKFKFAHQRSKLAGEIRGSFFKVKQTWL

Organism: NCBI:txid231049